Protein AF-A0A1G1IKT5-F1 (afdb_monomer_lite)

Sequence (170 aa):
MTKEGAKKVAYWNDDLLHASHKVVQLLQDTSNTSYARLVNLSGRQRMLSQRLAKFYMLKVWGFDTLTIADEVENAKNNFTGALETLRAATENTEAISRQLDAVYRDWTWFHKALNMKDTDFFPQLVADVSESILVSMDDITKKYEELADKILIRQTPAKANSKASEKKNQ

Secondary structure (DSSP, 8-state):
--HHHHHHHHHHHHHHHHHHHHHHHHHHHH---HHHHHHHHHHHHHHHHHHHHHHHHHHHTT---HHHHHHHHHHHHHHHHHHHHHHT-TT--HHHHHHHHHHHHHHHHHHHHHTS-TT---HHHHHHHHHHHHHHHHHHHHHHHHHHHHHHHHH--STTTHHHHHTT--

Structure (mmCIF, N/CA/C/O backbone):
data_AF-A0A1G1IKT5-F1
#
_entry.id   AF-A0A1G1IKT5-F1
#
loop_
_atom_site.group_PDB
_atom_site.id
_atom_site.type_symbol
_atom_site.label_atom_id
_atom_site.label_alt_id
_atom_site.label_comp_id
_atom_site.label_asym_id
_atom_site.label_entity_id
_atom_site.label_seq_id
_atom_site.pdbx_PDB_ins_code
_atom_site.Cartn_x
_atom_site.Cartn_y
_atom_site.Cartn_z
_atom_site.occupancy
_atom_site.B_iso_or_equiv
_atom_site.auth_seq_id
_atom_site.auth_comp_id
_atom_site.auth_asym_id
_atom_site.auth_atom_id
_atom_site.pdbx_PDB_model_num
ATOM 1 N N . MET A 1 1 ? 25.324 -15.534 -12.465 1.00 53.56 1 MET A N 1
ATOM 2 C CA . MET A 1 1 ? 23.883 -15.538 -12.806 1.00 53.56 1 MET A CA 1
ATOM 3 C C . MET A 1 1 ? 23.725 -14.921 -14.191 1.00 53.56 1 MET A C 1
ATOM 5 O O . MET A 1 1 ? 24.263 -13.845 -14.403 1.00 53.56 1 MET A O 1
ATOM 9 N N . THR A 1 2 ? 23.099 -15.603 -15.156 1.00 77.88 2 THR A N 1
ATOM 10 C CA . THR A 1 2 ? 22.898 -15.057 -16.515 1.00 77.88 2 THR A CA 1
ATOM 11 C C . THR A 1 2 ? 21.690 -14.114 -16.547 1.00 77.88 2 THR A C 1
ATOM 13 O O . THR A 1 2 ? 20.783 -14.246 -15.725 1.00 77.88 2 THR A O 1
ATOM 16 N N . LYS A 1 3 ? 21.654 -13.181 -17.512 1.00 68.62 3 LYS A N 1
ATOM 17 C CA . LYS A 1 3 ? 20.545 -12.225 -17.715 1.00 68.62 3 LYS A CA 1
ATOM 18 C C . LYS A 1 3 ? 19.183 -12.938 -17.829 1.00 68.62 3 LYS A C 1
ATOM 20 O O . LYS A 1 3 ? 18.193 -12.477 -17.277 1.00 68.62 3 LYS A O 1
ATOM 25 N N . GLU A 1 4 ? 19.163 -14.106 -18.472 1.00 71.31 4 GLU A N 1
ATOM 26 C CA . GLU A 1 4 ? 17.986 -14.982 -18.582 1.00 71.31 4 GLU A CA 1
ATOM 27 C C . GLU A 1 4 ? 17.626 -15.709 -17.276 1.00 71.31 4 GLU A C 1
ATOM 29 O O . GLU A 1 4 ? 16.451 -15.808 -16.925 1.00 71.31 4 GLU A O 1
ATOM 34 N N . GLY A 1 5 ? 18.615 -16.175 -16.507 1.00 71.38 5 GLY A N 1
ATOM 35 C CA . GLY A 1 5 ? 18.364 -16.787 -15.198 1.00 71.38 5 GLY A CA 1
ATOM 36 C C . GLY A 1 5 ? 17.740 -15.804 -14.201 1.00 71.38 5 GLY A C 1
ATOM 37 O O . GLY A 1 5 ? 16.808 -16.161 -13.486 1.00 71.38 5 GLY A O 1
ATOM 38 N N . ALA A 1 6 ? 18.199 -14.549 -14.211 1.00 71.25 6 ALA A N 1
ATOM 39 C CA . ALA A 1 6 ? 17.658 -13.484 -13.368 1.00 71.25 6 ALA A CA 1
ATOM 40 C C . ALA A 1 6 ? 16.184 -13.173 -13.688 1.00 71.25 6 ALA A C 1
ATOM 42 O O . ALA A 1 6 ? 15.371 -13.052 -12.773 1.00 71.25 6 ALA A O 1
ATOM 43 N N . LYS A 1 7 ? 15.820 -13.116 -14.980 1.00 70.50 7 LYS A N 1
ATOM 44 C CA . LYS A 1 7 ? 14.424 -12.932 -15.411 1.00 70.50 7 LYS A CA 1
ATOM 45 C C . LYS A 1 7 ? 13.517 -14.045 -14.894 1.00 70.50 7 LYS A C 1
ATOM 47 O O . LYS A 1 7 ? 12.480 -13.756 -14.312 1.00 70.50 7 LYS A O 1
ATOM 52 N N . LYS A 1 8 ? 13.903 -15.313 -15.082 1.00 75.94 8 LYS A N 1
ATOM 53 C CA . LYS A 1 8 ? 13.075 -16.461 -14.667 1.00 75.94 8 LYS A CA 1
ATOM 54 C C . LYS A 1 8 ? 12.800 -16.465 -13.166 1.00 75.94 8 LYS A C 1
ATOM 56 O O . LYS A 1 8 ? 11.657 -16.636 -12.760 1.00 75.94 8 LYS A O 1
ATOM 61 N N . VAL A 1 9 ? 13.825 -16.211 -12.351 1.00 78.50 9 VAL A N 1
ATOM 62 C CA . VAL A 1 9 ? 13.668 -16.105 -10.892 1.00 78.50 9 VAL A CA 1
ATOM 63 C C . VAL A 1 9 ? 12.758 -14.933 -10.517 1.00 78.50 9 VAL A C 1
ATOM 65 O O . VAL A 1 9 ? 11.924 -15.070 -9.623 1.00 78.50 9 VAL A O 1
ATOM 68 N N . ALA A 1 10 ? 12.875 -13.796 -11.209 1.00 71.69 10 ALA A N 1
ATOM 69 C CA . ALA A 1 10 ? 12.011 -12.646 -10.970 1.00 71.69 10 ALA A CA 1
ATOM 70 C C . ALA A 1 10 ? 10.535 -12.951 -11.272 1.00 71.69 10 ALA A C 1
ATOM 72 O O . ALA A 1 10 ? 9.692 -12.528 -10.481 1.00 71.69 10 ALA A O 1
ATOM 73 N N . TYR A 1 11 ? 10.242 -13.689 -12.348 1.00 71.56 11 TYR A N 1
ATOM 74 C CA . TYR A 1 11 ? 8.883 -14.119 -12.697 1.00 71.56 11 TYR A CA 1
ATOM 75 C C . TYR A 1 11 ? 8.319 -15.133 -11.699 1.00 71.56 11 TYR A C 1
ATOM 77 O O . TYR A 1 11 ? 7.246 -14.909 -11.157 1.00 71.56 11 TYR A O 1
ATOM 85 N N . TRP A 1 12 ? 9.062 -16.190 -11.352 1.00 74.75 12 TRP A N 1
ATOM 86 C CA . TRP A 1 12 ? 8.574 -17.193 -10.393 1.00 74.75 12 TRP A CA 1
ATOM 87 C C . TRP A 1 12 ? 8.311 -16.631 -8.998 1.00 74.75 12 TRP A C 1
ATOM 89 O O . TRP A 1 12 ? 7.357 -17.035 -8.338 1.00 74.75 12 TRP A O 1
ATOM 99 N N . ASN A 1 13 ? 9.151 -15.697 -8.541 1.00 75.62 13 ASN A N 1
ATOM 100 C CA . ASN A 1 13 ? 8.901 -14.971 -7.298 1.00 75.62 13 ASN A CA 1
ATOM 101 C C . ASN A 1 13 ? 7.553 -14.237 -7.374 1.00 75.62 13 ASN A C 1
ATOM 103 O O . ASN A 1 13 ? 6.765 -14.291 -6.434 1.00 75.62 13 ASN A O 1
ATOM 107 N N . ASP A 1 14 ? 7.269 -13.612 -8.514 1.00 71.19 14 ASP A N 1
ATOM 108 C CA . ASP A 1 14 ? 6.047 -12.847 -8.715 1.00 71.19 14 ASP A CA 1
ATOM 109 C C . ASP A 1 14 ? 4.786 -13.725 -8.771 1.00 71.19 14 ASP A C 1
ATOM 111 O O . ASP A 1 14 ? 3.803 -13.418 -8.095 1.00 71.19 14 ASP A O 1
ATOM 115 N N . ASP A 1 15 ? 4.852 -14.860 -9.474 1.00 76.62 15 ASP A N 1
ATOM 116 C CA . ASP A 1 15 ? 3.775 -15.856 -9.533 1.00 76.62 15 ASP A CA 1
ATOM 117 C C . ASP A 1 15 ? 3.462 -16.426 -8.142 1.00 76.62 15 ASP A C 1
ATOM 119 O O . ASP A 1 15 ? 2.301 -16.511 -7.731 1.00 76.62 15 ASP A O 1
ATOM 123 N N . LEU A 1 16 ? 4.502 -16.786 -7.380 1.00 78.38 16 LEU A N 1
ATOM 124 C CA . LEU A 1 16 ? 4.355 -17.303 -6.019 1.00 78.38 16 LEU A CA 1
ATOM 125 C C . LEU A 1 16 ? 3.738 -16.256 -5.085 1.00 78.38 16 LEU A C 1
ATOM 127 O O . LEU A 1 16 ? 2.867 -16.580 -4.271 1.00 78.38 16 LEU A O 1
ATOM 131 N N . LEU A 1 17 ? 4.176 -15.003 -5.205 1.00 77.38 17 LEU A N 1
ATOM 132 C CA . LEU A 1 17 ? 3.653 -13.884 -4.433 1.00 77.38 17 LEU A CA 1
ATOM 133 C C . LEU A 1 17 ? 2.174 -13.639 -4.749 1.00 77.38 17 LEU A C 1
ATOM 135 O O . LEU A 1 17 ? 1.371 -13.477 -3.829 1.00 77.38 17 LEU A O 1
ATOM 139 N N . HIS A 1 18 ? 1.800 -13.683 -6.029 1.00 72.25 18 HIS A N 1
ATOM 140 C CA . HIS A 1 18 ? 0.418 -13.526 -6.476 1.00 72.25 18 HIS A CA 1
ATOM 141 C C . HIS A 1 18 ? -0.473 -14.670 -5.968 1.00 72.25 18 HIS A C 1
ATOM 143 O O . HIS A 1 18 ? -1.550 -14.433 -5.416 1.00 72.25 18 HIS A O 1
ATOM 149 N N . ALA A 1 19 ? -0.016 -15.919 -6.085 1.00 71.88 19 ALA A N 1
ATOM 150 C CA . ALA A 1 19 ? -0.741 -17.076 -5.567 1.00 71.88 19 ALA A CA 1
ATOM 151 C C . ALA A 1 19 ? -0.933 -16.992 -4.042 1.00 71.88 19 ALA A C 1
ATOM 153 O O . ALA A 1 19 ? -2.043 -17.191 -3.544 1.00 71.88 19 ALA A O 1
ATOM 154 N N . SER A 1 20 ? 0.117 -16.618 -3.305 1.00 74.31 20 SER A N 1
ATOM 155 C CA . SER A 1 20 ? 0.051 -16.427 -1.850 1.00 74.31 20 SER A CA 1
ATOM 156 C C . SER A 1 20 ? -0.923 -15.309 -1.471 1.00 74.31 20 SER A C 1
ATOM 158 O O . SER A 1 20 ? -1.725 -15.466 -0.551 1.00 74.31 20 SER A O 1
ATOM 160 N N . HIS A 1 21 ? -0.919 -14.204 -2.222 1.00 72.31 21 HIS A N 1
ATOM 161 C CA . HIS A 1 21 ? -1.8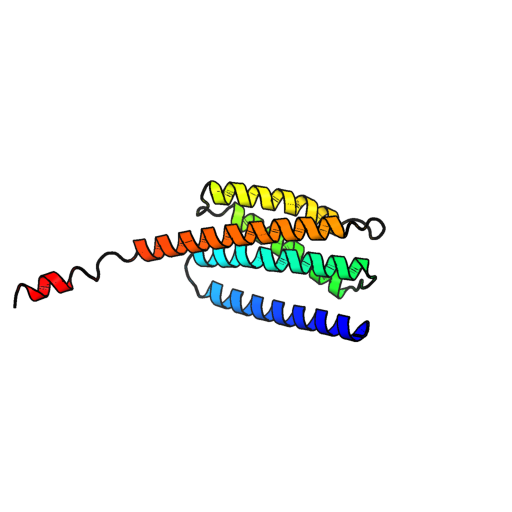65 -13.106 -2.039 1.00 72.31 21 HIS A CA 1
ATOM 162 C C . HIS A 1 21 ? -3.318 -13.561 -2.206 1.00 72.31 21 HIS A C 1
ATOM 164 O O . HIS A 1 21 ? -4.172 -13.213 -1.390 1.00 72.31 21 HIS A O 1
ATOM 170 N N . LYS A 1 22 ? -3.594 -14.385 -3.222 1.00 75.88 22 LYS A N 1
ATOM 171 C CA . LYS A 1 22 ? -4.932 -14.928 -3.481 1.00 75.88 22 LYS A CA 1
ATOM 172 C C . LYS A 1 22 ? -5.412 -15.853 -2.361 1.00 75.88 22 LYS A C 1
ATOM 174 O O . LYS A 1 22 ? -6.574 -15.787 -1.971 1.00 75.88 22 LYS A O 1
ATOM 179 N N . VAL A 1 23 ? -4.529 -16.669 -1.788 1.00 72.44 23 VAL A N 1
ATOM 180 C CA . VAL A 1 23 ? -4.862 -17.492 -0.609 1.00 72.44 23 VAL A CA 1
ATOM 181 C C . VAL A 1 23 ? -5.216 -16.607 0.587 1.00 72.44 23 VAL A C 1
ATOM 183 O O . VAL A 1 23 ? -6.232 -16.823 1.243 1.00 72.44 23 VAL A O 1
ATOM 186 N N . VAL A 1 24 ? -4.424 -15.564 0.834 1.00 72.94 24 VAL A N 1
ATOM 187 C CA . VAL A 1 24 ? -4.669 -14.601 1.916 1.00 72.94 24 VAL A CA 1
ATOM 188 C C . VAL A 1 24 ? -5.971 -13.810 1.702 1.00 72.94 24 VAL A C 1
ATOM 190 O O . VAL A 1 24 ? -6.641 -13.484 2.680 1.00 72.94 24 VAL A O 1
ATOM 193 N N . GLN A 1 25 ? -6.373 -13.535 0.454 1.00 70.62 25 GLN A N 1
ATOM 194 C CA . GLN A 1 25 ? -7.700 -12.988 0.124 1.00 70.62 25 GLN A CA 1
ATOM 195 C C . GLN A 1 25 ? -8.828 -13.917 0.549 1.00 70.62 25 GLN A C 1
ATOM 197 O O . GLN A 1 25 ? -9.702 -13.503 1.301 1.00 70.62 25 GLN A O 1
ATOM 202 N N . LEU A 1 26 ? -8.771 -15.175 0.119 1.00 75.69 26 LEU A N 1
ATOM 203 C CA . LEU A 1 26 ? -9.817 -16.154 0.408 1.00 75.69 26 LEU A CA 1
ATOM 204 C C . LEU A 1 26 ? -9.963 -16.407 1.918 1.00 75.69 26 LEU A C 1
ATOM 206 O O . LEU A 1 26 ? -11.076 -16.532 2.428 1.00 75.69 26 LEU A O 1
ATOM 210 N N . LEU A 1 27 ? -8.847 -16.427 2.654 1.00 66.44 27 LEU A N 1
ATOM 211 C CA . LEU A 1 27 ? -8.864 -16.518 4.117 1.00 66.44 27 LEU A CA 1
ATOM 212 C C . LEU A 1 27 ? -9.496 -15.281 4.767 1.00 66.44 27 LEU A C 1
ATOM 214 O O . LEU A 1 27 ? -10.267 -15.422 5.714 1.00 66.44 27 LEU A O 1
ATOM 218 N N . GLN A 1 28 ? -9.213 -14.083 4.247 1.00 66.75 28 GLN A N 1
ATOM 219 C CA . GLN A 1 28 ? -9.811 -12.839 4.734 1.00 66.75 28 GLN A CA 1
ATOM 220 C C . GLN A 1 28 ? -11.329 -12.835 4.568 1.00 66.75 28 GLN A C 1
ATOM 222 O O . GLN A 1 28 ? -12.031 -12.463 5.501 1.00 66.75 28 GLN A O 1
ATOM 227 N N . ASP A 1 29 ? -11.826 -13.283 3.414 1.00 67.19 29 ASP A N 1
ATOM 228 C CA . ASP A 1 29 ? -13.264 -13.358 3.126 1.00 67.19 29 ASP A CA 1
ATOM 229 C C . ASP A 1 29 ? -13.985 -14.353 4.055 1.00 67.19 29 ASP A C 1
ATOM 231 O O . ASP A 1 29 ? -15.195 -14.273 4.248 1.00 67.19 29 ASP A O 1
ATOM 235 N N . THR A 1 30 ? -13.229 -15.260 4.682 1.00 62.34 30 THR A N 1
ATOM 236 C CA . THR A 1 30 ? -13.723 -16.210 5.688 1.00 62.34 30 THR A CA 1
ATOM 237 C C . THR A 1 30 ? -13.634 -15.650 7.122 1.00 62.34 30 THR A C 1
ATOM 239 O O . THR A 1 30 ? -14.365 -16.091 8.010 1.00 62.34 30 THR A O 1
ATOM 242 N N . SER A 1 31 ? -12.757 -14.669 7.379 1.00 60.06 31 SER A N 1
ATOM 243 C CA . SER A 1 31 ? -12.560 -14.044 8.695 1.00 60.06 31 SER A CA 1
ATOM 244 C C . SER A 1 31 ? -13.444 -12.802 8.874 1.00 60.06 31 SER A C 1
ATOM 246 O O . SER A 1 31 ? -13.290 -11.802 8.182 1.00 60.06 31 SER A O 1
ATOM 248 N N . ASN A 1 32 ? -14.365 -12.839 9.836 1.00 59.47 32 ASN A N 1
ATOM 249 C CA . ASN A 1 32 ? -15.492 -11.900 9.903 1.00 59.47 32 ASN A CA 1
ATOM 250 C C . ASN A 1 32 ? -15.238 -10.608 10.721 1.00 59.47 32 ASN A C 1
ATOM 252 O O . ASN A 1 32 ? -16.184 -10.042 11.268 1.00 59.47 32 ASN A O 1
ATOM 256 N N . THR A 1 33 ? -13.988 -10.138 10.866 1.00 77.81 33 THR A N 1
ATOM 257 C CA . THR A 1 33 ? -13.696 -8.906 11.635 1.00 77.81 33 THR A CA 1
ATOM 258 C C . THR A 1 33 ? -13.137 -7.795 10.753 1.00 77.81 33 THR A C 1
ATOM 260 O O . THR A 1 33 ? -12.269 -8.017 9.905 1.00 77.81 33 THR A O 1
ATOM 263 N N . SER A 1 34 ? -13.617 -6.566 10.965 1.00 84.31 34 SER A N 1
ATOM 264 C CA . SER A 1 34 ? -13.152 -5.405 10.204 1.00 84.31 34 SER A CA 1
ATOM 265 C C . SER A 1 34 ? -11.660 -5.133 10.426 1.00 84.31 34 SER A C 1
ATOM 267 O O . SER A 1 34 ? -10.946 -4.846 9.470 1.00 84.31 34 SER A O 1
ATOM 269 N N . TYR A 1 35 ? -11.147 -5.354 11.639 1.00 88.25 35 TYR A N 1
ATOM 270 C CA . TYR A 1 35 ? -9.718 -5.233 11.939 1.00 88.25 35 TYR A CA 1
ATOM 271 C C . TYR A 1 35 ? -8.841 -6.241 11.185 1.00 88.25 35 TYR A C 1
ATOM 273 O O . TYR A 1 35 ? -7.814 -5.839 10.645 1.00 88.25 35 TYR A O 1
ATOM 281 N N . ALA A 1 36 ? -9.239 -7.516 11.071 1.00 84.81 36 ALA A N 1
ATOM 282 C CA . ALA A 1 36 ? -8.464 -8.503 10.306 1.00 84.81 36 ALA A CA 1
ATOM 283 C C . ALA A 1 36 ? -8.360 -8.112 8.823 1.00 84.81 36 ALA A C 1
ATOM 285 O O . ALA A 1 36 ? -7.301 -8.245 8.204 1.00 84.81 36 ALA A O 1
ATOM 286 N N . ARG A 1 37 ? -9.441 -7.552 8.266 1.00 88.38 37 ARG A N 1
ATOM 287 C CA . ARG A 1 37 ? -9.440 -6.978 6.916 1.00 88.38 37 ARG A CA 1
ATOM 288 C C . ARG A 1 37 ? -8.484 -5.788 6.801 1.00 88.38 37 ARG A C 1
ATOM 290 O O . ARG A 1 37 ? -7.764 -5.704 5.810 1.00 88.38 37 ARG A O 1
ATOM 297 N N . LEU A 1 38 ? -8.444 -4.891 7.786 1.00 93.00 38 LEU A N 1
ATOM 298 C CA . LEU A 1 38 ? -7.551 -3.724 7.772 1.00 93.00 38 LEU A CA 1
ATOM 299 C C . LEU A 1 38 ? -6.072 -4.117 7.892 1.00 93.00 38 LEU A C 1
ATOM 301 O O . LEU A 1 38 ? -5.274 -3.624 7.101 1.00 93.00 38 LEU A O 1
ATOM 305 N N . VAL A 1 39 ? -5.725 -5.063 8.777 1.00 92.00 39 VAL A N 1
ATOM 306 C CA . VAL A 1 39 ? -4.367 -5.641 8.895 1.00 92.00 39 VAL A CA 1
ATOM 307 C C . VAL A 1 39 ? -3.901 -6.226 7.562 1.00 92.00 39 VAL A C 1
ATOM 309 O O . VAL A 1 39 ? -2.775 -6.010 7.113 1.00 92.00 39 VAL A O 1
ATOM 312 N N . ASN A 1 40 ? -4.779 -6.967 6.891 1.00 88.00 40 ASN A N 1
ATOM 313 C CA . ASN A 1 40 ? -4.457 -7.587 5.615 1.00 88.00 40 ASN A CA 1
ATOM 314 C C . ASN A 1 40 ? -4.303 -6.536 4.502 1.00 88.00 40 ASN A C 1
ATOM 316 O O . ASN A 1 40 ? -3.303 -6.537 3.782 1.00 88.00 40 ASN A O 1
ATOM 320 N N . LEU A 1 41 ? -5.239 -5.586 4.397 1.00 92.06 41 LEU A N 1
ATOM 321 C CA . LEU A 1 41 ? -5.158 -4.486 3.431 1.00 92.06 41 LEU A CA 1
ATOM 322 C C . LEU A 1 41 ? -3.888 -3.648 3.613 1.00 92.06 41 LEU A C 1
ATOM 324 O O . LEU A 1 41 ? -3.216 -3.364 2.617 1.00 92.06 41 LEU A O 1
ATOM 328 N N . SER A 1 42 ? -3.525 -3.299 4.851 1.00 94.31 42 SER A N 1
ATOM 329 C CA . SER A 1 42 ? -2.290 -2.564 5.141 1.00 94.31 42 SER A CA 1
ATOM 330 C C . SER A 1 42 ? -1.054 -3.408 4.834 1.00 94.31 42 SER A C 1
ATOM 332 O O . SER A 1 42 ? -0.116 -2.929 4.194 1.00 94.31 42 SER A O 1
ATOM 334 N N . GLY A 1 43 ? -1.085 -4.698 5.173 1.00 91.00 43 GLY A N 1
ATOM 335 C CA . GLY A 1 43 ? -0.016 -5.638 4.864 1.00 91.00 43 GLY A CA 1
ATOM 336 C C . GLY A 1 43 ? 0.278 -5.740 3.365 1.00 91.00 43 GLY A C 1
ATOM 337 O O . GLY A 1 43 ? 1.442 -5.774 2.970 1.00 91.00 43 GLY A O 1
ATOM 338 N N . ARG A 1 44 ? -0.757 -5.709 2.520 1.00 91.00 44 ARG A N 1
ATOM 339 C CA . ARG A 1 44 ? -0.619 -5.752 1.054 1.00 91.00 44 ARG A CA 1
ATOM 340 C C . ARG A 1 44 ? 0.047 -4.525 0.465 1.00 91.00 44 ARG A C 1
ATOM 342 O O . ARG A 1 44 ? 0.723 -4.664 -0.550 1.00 91.00 44 ARG A O 1
ATOM 349 N N . GLN A 1 45 ? -0.106 -3.358 1.086 1.00 93.69 45 GLN A N 1
ATOM 350 C CA . GLN A 1 45 ? 0.529 -2.139 0.583 1.00 93.69 45 GLN A CA 1
ATOM 351 C C . GLN A 1 45 ? 2.056 -2.270 0.593 1.00 93.69 45 GLN A C 1
ATOM 353 O O . GLN A 1 45 ? 2.699 -1.878 -0.375 1.00 93.69 45 GLN A O 1
ATOM 358 N N . ARG A 1 46 ? 2.627 -2.920 1.621 1.00 93.50 46 ARG A N 1
ATOM 359 C CA . ARG A 1 46 ? 4.066 -3.243 1.698 1.00 93.50 46 ARG A CA 1
ATOM 360 C C . ARG A 1 46 ? 4.537 -4.084 0.514 1.00 93.50 46 ARG A C 1
ATOM 362 O O . ARG A 1 46 ? 5.571 -3.819 -0.085 1.00 93.50 46 ARG A O 1
ATOM 369 N N . MET A 1 47 ? 3.763 -5.115 0.183 1.00 90.88 47 MET A N 1
ATOM 370 C CA . MET A 1 47 ? 4.074 -6.005 -0.932 1.00 90.88 47 MET A CA 1
ATOM 371 C C . MET A 1 47 ? 3.995 -5.258 -2.267 1.00 90.88 47 MET A C 1
ATOM 373 O O . MET A 1 47 ? 4.915 -5.337 -3.079 1.00 90.88 47 MET A O 1
ATOM 377 N N . LEU A 1 48 ? 2.915 -4.506 -2.475 1.00 92.81 48 LEU A N 1
ATOM 378 C CA . LEU A 1 48 ? 2.666 -3.787 -3.719 1.00 92.81 48 LEU A CA 1
ATOM 379 C C . LEU A 1 48 ? 3.695 -2.671 -3.957 1.00 92.81 48 LEU A C 1
ATOM 381 O O . LEU A 1 48 ? 4.151 -2.524 -5.090 1.00 92.81 48 LEU A O 1
ATOM 385 N N . SER A 1 49 ? 4.122 -1.936 -2.921 1.00 94.19 49 SER A N 1
ATOM 386 C CA . SER A 1 49 ? 5.145 -0.887 -3.071 1.00 94.19 49 SER A CA 1
ATOM 387 C C . SER A 1 49 ? 6.484 -1.458 -3.541 1.00 94.19 49 SER A C 1
ATOM 389 O O . SER A 1 49 ? 7.086 -0.940 -4.482 1.00 94.19 49 SER A O 1
ATOM 391 N N . GLN A 1 50 ? 6.909 -2.576 -2.953 1.00 92.38 50 GLN A N 1
ATOM 392 C CA . GLN A 1 50 ? 8.149 -3.262 -3.315 1.00 92.38 50 GLN A CA 1
ATOM 393 C C . GLN A 1 50 ? 8.056 -3.937 -4.693 1.00 92.38 50 GLN A C 1
ATOM 395 O O . GLN A 1 50 ? 9.004 -3.886 -5.480 1.00 92.38 50 GLN A O 1
ATOM 400 N N . ARG A 1 51 ? 6.895 -4.512 -5.041 1.00 90.81 51 ARG A N 1
ATOM 401 C CA . ARG A 1 51 ? 6.624 -5.076 -6.377 1.00 90.81 51 ARG A CA 1
ATOM 402 C C . ARG A 1 51 ? 6.730 -4.004 -7.467 1.00 90.81 51 ARG A C 1
ATOM 404 O O . ARG A 1 51 ? 7.386 -4.231 -8.482 1.00 90.81 51 ARG A O 1
ATOM 411 N N . LEU A 1 52 ? 6.157 -2.823 -7.238 1.00 92.81 52 LEU A N 1
ATOM 412 C CA . LEU A 1 52 ? 6.254 -1.688 -8.160 1.00 92.81 52 LEU A CA 1
ATOM 413 C C . LEU A 1 52 ? 7.696 -1.191 -8.317 1.00 92.81 52 LEU A C 1
ATOM 415 O O . LEU A 1 52 ? 8.144 -0.980 -9.443 1.00 92.81 52 LEU A O 1
ATOM 419 N N . ALA A 1 53 ? 8.445 -1.070 -7.217 1.00 91.69 53 ALA A N 1
ATOM 420 C CA . ALA A 1 53 ? 9.857 -0.689 -7.266 1.00 91.69 53 ALA A CA 1
ATOM 421 C C . ALA A 1 53 ? 10.693 -1.697 -8.072 1.00 91.69 53 ALA A C 1
ATOM 423 O O . ALA A 1 53 ? 11.482 -1.306 -8.933 1.00 91.69 53 ALA A O 1
ATOM 424 N N . LYS A 1 54 ? 10.465 -3.002 -7.867 1.00 90.00 54 LYS A N 1
ATOM 425 C CA . LYS A 1 54 ? 11.111 -4.080 -8.631 1.00 90.00 54 LYS A CA 1
ATOM 426 C C . LYS A 1 54 ? 10.835 -3.962 -10.131 1.00 90.00 54 LYS A C 1
ATOM 428 O O . LYS A 1 54 ? 11.775 -4.034 -10.921 1.00 90.00 54 LYS A O 1
ATOM 433 N N . PHE A 1 55 ? 9.579 -3.783 -10.540 1.00 89.50 55 PHE A N 1
ATOM 434 C CA . PHE A 1 55 ? 9.248 -3.640 -11.962 1.00 89.50 55 PHE A CA 1
ATOM 435 C C . PHE A 1 55 ? 9.840 -2.374 -12.574 1.00 89.50 55 PHE A C 1
ATOM 437 O O . PHE A 1 55 ? 10.357 -2.421 -13.690 1.00 89.50 55 PHE A O 1
ATOM 444 N N . TYR A 1 56 ? 9.856 -1.272 -11.826 1.00 89.50 56 TYR A N 1
ATOM 445 C CA . TYR A 1 56 ? 10.517 -0.051 -12.264 1.00 89.50 56 TYR A CA 1
ATOM 446 C C . TYR A 1 56 ? 12.026 -0.266 -12.477 1.00 89.50 56 TYR A C 1
ATOM 448 O O . TYR A 1 56 ? 12.554 0.114 -13.519 1.00 89.50 56 TYR A O 1
ATOM 456 N N . MET A 1 57 ? 12.721 -0.951 -11.558 1.00 88.75 57 MET A N 1
ATOM 457 C CA . MET A 1 57 ? 14.142 -1.299 -11.735 1.00 88.75 57 MET A CA 1
ATOM 458 C C . MET A 1 57 ? 14.382 -2.194 -12.958 1.00 88.75 57 MET A C 1
ATOM 460 O O . MET A 1 57 ? 15.338 -1.984 -13.703 1.00 88.75 57 MET A O 1
ATOM 464 N N . LEU A 1 58 ? 13.508 -3.178 -13.197 1.00 86.44 58 LEU A N 1
ATOM 465 C CA . LEU A 1 58 ? 13.590 -4.032 -14.385 1.00 86.44 58 LEU A CA 1
ATOM 466 C C . LEU A 1 58 ? 13.470 -3.208 -15.671 1.00 86.44 58 LEU A C 1
ATOM 468 O O . LEU A 1 58 ? 14.283 -3.384 -16.582 1.00 86.44 58 LEU A O 1
ATOM 472 N N . LYS A 1 59 ? 12.531 -2.260 -15.709 1.00 86.94 59 LYS A N 1
ATOM 473 C CA . LYS A 1 59 ? 12.363 -1.331 -16.828 1.00 86.94 59 LYS A CA 1
ATOM 474 C C . LYS A 1 59 ? 13.607 -0.462 -17.047 1.00 86.94 59 LYS A C 1
ATOM 476 O O . LYS A 1 59 ? 14.105 -0.403 -18.168 1.00 86.94 59 LYS A O 1
ATOM 481 N N . VAL A 1 60 ? 14.176 0.114 -15.981 1.00 86.50 60 VAL A N 1
ATOM 482 C CA . VAL A 1 60 ? 15.439 0.887 -16.025 1.00 86.50 60 VAL A CA 1
ATOM 483 C C . VAL A 1 60 ? 16.594 0.063 -16.612 1.00 86.50 60 VAL A C 1
ATOM 485 O O . VAL A 1 60 ? 17.438 0.591 -17.332 1.00 86.50 60 VAL A O 1
ATOM 488 N N . TRP A 1 61 ? 16.634 -1.248 -16.360 1.00 85.94 61 TRP A N 1
ATOM 489 C CA . TRP A 1 61 ? 17.645 -2.161 -16.915 1.00 85.94 61 TRP A CA 1
ATOM 490 C C . TRP A 1 61 ? 17.336 -2.678 -18.332 1.00 85.94 61 TRP A C 1
ATOM 492 O O . TRP A 1 61 ? 18.020 -3.582 -18.832 1.00 85.94 61 TRP A O 1
ATOM 502 N N . GLY A 1 62 ? 16.330 -2.106 -18.998 1.00 85.31 62 GL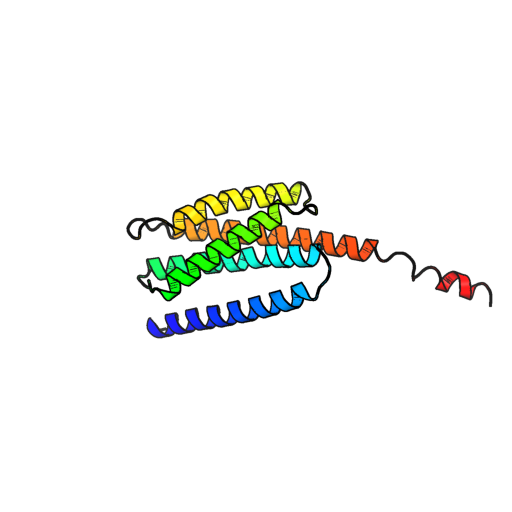Y A N 1
ATOM 503 C CA . GLY A 1 62 ? 15.937 -2.448 -20.364 1.00 85.31 62 GLY A CA 1
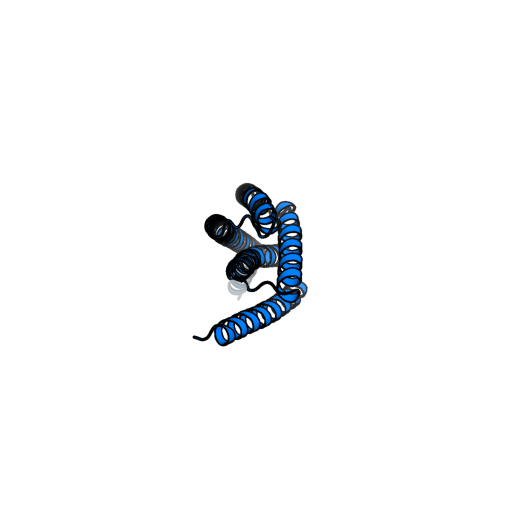ATOM 504 C C . GLY A 1 62 ? 15.117 -3.734 -20.467 1.00 85.31 62 GLY A C 1
ATOM 505 O O . GLY A 1 62 ? 15.068 -4.347 -21.533 1.00 85.31 62 GLY A O 1
ATOM 506 N N . PHE A 1 63 ? 14.507 -4.181 -19.368 1.00 81.62 63 PHE A N 1
ATOM 507 C CA . PHE A 1 63 ? 13.525 -5.260 -19.371 1.00 81.62 63 PHE A CA 1
ATOM 508 C C . PHE A 1 63 ? 12.124 -4.667 -19.330 1.00 81.62 63 PHE A C 1
ATOM 510 O O . PHE A 1 63 ? 11.465 -4.681 -18.294 1.00 81.62 63 PHE A O 1
ATOM 517 N N . ASP A 1 64 ? 11.688 -4.144 -20.471 1.00 80.62 64 ASP A N 1
ATOM 518 C CA . ASP A 1 64 ? 10.336 -3.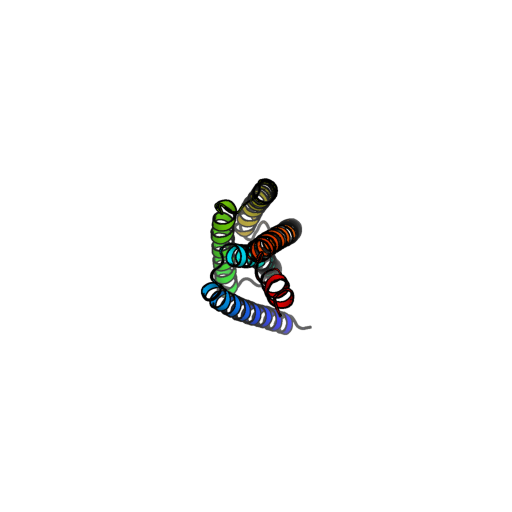630 -20.642 1.00 80.62 64 ASP A CA 1
ATOM 519 C C . ASP A 1 64 ? 9.547 -4.574 -21.555 1.00 80.62 64 ASP A C 1
ATOM 521 O O . ASP A 1 64 ? 9.919 -4.812 -22.705 1.00 80.62 64 ASP A O 1
ATOM 525 N N . THR A 1 65 ? 8.511 -5.203 -21.007 1.00 80.81 65 THR A N 1
ATOM 526 C CA . THR A 1 65 ? 7.656 -6.159 -21.725 1.00 80.81 65 THR A CA 1
ATOM 527 C C . THR A 1 65 ? 6.201 -5.820 -21.441 1.00 80.81 65 THR A C 1
ATOM 529 O O . THR A 1 65 ? 5.899 -5.310 -20.364 1.00 80.81 65 THR A O 1
ATOM 532 N N . LEU A 1 66 ? 5.292 -6.158 -22.363 1.00 77.94 66 LEU A N 1
ATOM 533 C CA . LEU A 1 66 ? 3.853 -5.918 -22.175 1.00 77.94 66 LEU A CA 1
ATOM 534 C C . LEU A 1 66 ? 3.332 -6.523 -20.861 1.00 77.94 66 LEU A C 1
ATOM 536 O O . LEU A 1 66 ? 2.595 -5.869 -20.137 1.00 77.94 66 LEU A O 1
ATOM 540 N N . THR A 1 67 ? 3.815 -7.711 -20.491 1.00 82.81 67 THR A N 1
ATOM 541 C CA . THR A 1 67 ? 3.484 -8.350 -19.211 1.00 82.81 67 THR A CA 1
ATOM 542 C C . THR A 1 67 ? 3.897 -7.501 -18.004 1.00 82.81 67 THR A C 1
ATOM 544 O O . THR A 1 67 ? 3.128 -7.372 -17.062 1.00 82.81 67 THR A O 1
ATOM 547 N N . ILE A 1 68 ? 5.086 -6.886 -18.018 1.00 82.69 68 ILE A N 1
ATOM 548 C CA . ILE A 1 68 ? 5.534 -6.008 -16.922 1.00 82.69 68 ILE A CA 1
ATOM 549 C C . ILE A 1 68 ? 4.665 -4.746 -16.849 1.00 82.69 68 ILE A C 1
ATOM 551 O O . ILE A 1 68 ? 4.336 -4.302 -15.751 1.00 82.69 68 ILE A O 1
ATOM 555 N N . ALA A 1 69 ? 4.274 -4.183 -17.994 1.00 86.44 69 ALA A N 1
ATOM 556 C CA . ALA A 1 69 ? 3.410 -3.008 -18.036 1.00 86.44 69 ALA A CA 1
ATOM 557 C C . ALA A 1 69 ?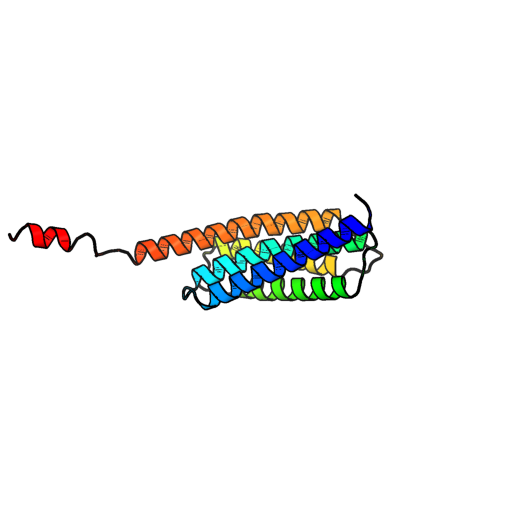 2.027 -3.290 -17.418 1.00 86.44 69 ALA A C 1
ATOM 559 O O . ALA A 1 69 ? 1.579 -2.523 -16.562 1.00 86.44 69 ALA A O 1
ATOM 560 N N . ASP A 1 70 ? 1.401 -4.415 -17.777 1.00 87.25 70 ASP A N 1
ATOM 561 C CA . ASP A 1 70 ? 0.115 -4.841 -17.211 1.00 87.25 70 ASP A CA 1
ATOM 562 C C . ASP A 1 70 ? 0.215 -5.080 -15.696 1.00 87.25 70 ASP A C 1
ATOM 564 O O . ASP A 1 70 ? -0.654 -4.667 -14.925 1.00 87.25 70 ASP A O 1
ATOM 568 N N . GLU A 1 71 ? 1.305 -5.701 -15.239 1.00 85.56 71 GLU A N 1
ATOM 569 C CA . GLU A 1 71 ? 1.531 -5.958 -13.815 1.00 85.56 71 GLU A CA 1
ATOM 570 C C . GLU A 1 71 ? 1.749 -4.682 -12.996 1.00 85.56 71 GLU A C 1
ATOM 572 O O . GLU A 1 71 ? 1.261 -4.570 -11.866 1.00 85.56 71 GLU A O 1
ATOM 577 N N . VAL A 1 72 ? 2.443 -3.693 -13.564 1.00 90.31 72 VAL A N 1
ATOM 578 C CA . VAL A 1 72 ? 2.595 -2.367 -12.952 1.00 90.31 72 VAL A CA 1
ATOM 579 C C . VAL A 1 72 ? 1.241 -1.673 -12.843 1.00 90.31 72 VAL A C 1
ATOM 581 O O . VAL A 1 72 ? 0.922 -1.129 -11.786 1.00 90.31 72 VAL A O 1
ATOM 584 N N . GLU A 1 73 ? 0.423 -1.708 -13.893 1.00 92.12 73 GLU A N 1
ATOM 585 C CA . GLU A 1 73 ? -0.906 -1.092 -13.888 1.00 92.12 73 GLU A CA 1
ATOM 586 C C . GLU A 1 73 ? -1.828 -1.731 -12.841 1.00 92.12 73 GLU A C 1
ATOM 588 O O . GLU A 1 73 ? -2.403 -1.035 -11.999 1.00 92.12 73 GLU A O 1
ATOM 593 N N . ASN A 1 74 ? -1.888 -3.062 -12.805 1.00 90.00 74 ASN A N 1
ATOM 594 C CA . ASN A 1 74 ? -2.656 -3.798 -11.803 1.00 90.00 74 ASN A CA 1
ATOM 595 C C . ASN A 1 74 ? -2.190 -3.484 -10.376 1.00 90.00 74 ASN A C 1
ATOM 597 O O . ASN A 1 74 ? -3.013 -3.253 -9.486 1.00 90.00 74 ASN A O 1
ATOM 601 N N . ALA A 1 75 ? -0.877 -3.444 -10.139 1.00 91.12 75 ALA A N 1
ATOM 602 C CA . ALA A 1 75 ? -0.336 -3.129 -8.824 1.00 91.12 75 ALA A CA 1
ATOM 603 C C . ALA A 1 75 ? -0.647 -1.684 -8.393 1.00 91.12 75 ALA A C 1
ATOM 605 O O . ALA A 1 75 ? -1.020 -1.479 -7.236 1.00 91.12 75 ALA A O 1
ATOM 606 N N . LYS A 1 76 ? -0.579 -0.698 -9.303 1.00 95.06 76 LYS A N 1
ATOM 607 C CA . LYS A 1 76 ? -0.966 0.699 -9.023 1.00 95.06 76 LYS A CA 1
ATOM 608 C C . LYS A 1 76 ? -2.440 0.822 -8.640 1.00 95.06 76 LYS A C 1
ATOM 610 O O . LYS A 1 76 ? -2.760 1.488 -7.652 1.00 95.06 76 LYS A O 1
ATOM 615 N N . ASN A 1 77 ? -3.326 0.162 -9.383 1.00 94.38 77 ASN A N 1
ATOM 616 C CA . ASN A 1 77 ? -4.767 0.204 -9.128 1.00 94.38 77 ASN A CA 1
ATOM 617 C C . ASN A 1 77 ? -5.123 -0.460 -7.792 1.00 94.38 77 ASN A C 1
ATOM 619 O O . ASN A 1 77 ? -5.839 0.123 -6.976 1.00 94.38 77 ASN A O 1
ATOM 623 N N . ASN A 1 78 ? -4.541 -1.631 -7.515 1.00 91.44 78 ASN A N 1
ATOM 624 C CA . ASN A 1 78 ? -4.728 -2.330 -6.244 1.00 91.44 78 ASN A CA 1
ATOM 625 C C . ASN A 1 78 ? -4.194 -1.532 -5.049 1.00 91.44 78 ASN A C 1
ATOM 627 O O . ASN A 1 78 ? -4.843 -1.500 -4.004 1.00 91.44 78 ASN A O 1
ATOM 631 N N . PHE A 1 79 ? -3.032 -0.886 -5.190 1.00 95.44 79 PHE A N 1
ATOM 632 C CA . PHE A 1 79 ? -2.470 -0.044 -4.136 1.00 95.44 79 PHE A CA 1
ATOM 633 C C . PHE A 1 79 ? -3.386 1.155 -3.864 1.00 95.44 79 PHE A C 1
ATOM 635 O O . PHE A 1 79 ? -3.806 1.378 -2.732 1.00 95.44 79 PHE A O 1
ATOM 642 N N . THR A 1 80 ? -3.773 1.884 -4.915 1.00 96.88 80 THR A N 1
ATOM 643 C CA . THR A 1 80 ? -4.609 3.089 -4.795 1.00 96.88 80 THR A CA 1
ATOM 644 C C . THR A 1 80 ? -5.948 2.787 -4.121 1.00 96.88 80 THR A C 1
ATOM 646 O O . THR A 1 80 ? -6.263 3.395 -3.099 1.00 96.88 80 THR A O 1
ATOM 649 N N . GLY A 1 81 ? -6.702 1.798 -4.615 1.00 95.00 81 GLY A N 1
ATOM 650 C CA . GLY A 1 81 ? -8.020 1.478 -4.054 1.00 95.00 81 GLY A CA 1
ATOM 651 C C . GLY A 1 81 ? -7.957 0.941 -2.618 1.00 95.00 81 GLY A C 1
ATOM 652 O O . GLY A 1 81 ? -8.816 1.244 -1.781 1.00 95.00 81 GLY A O 1
ATOM 653 N N . ALA A 1 82 ? -6.919 0.171 -2.286 1.00 94.69 82 ALA A N 1
ATOM 654 C CA . ALA A 1 82 ? -6.719 -0.307 -0.924 1.00 94.69 82 ALA A CA 1
ATOM 655 C C . ALA A 1 82 ? -6.315 0.827 0.030 1.00 94.69 82 ALA A C 1
ATOM 657 O O . ALA A 1 82 ? -6.821 0.875 1.151 1.00 94.69 82 ALA A O 1
ATOM 658 N N . LEU A 1 83 ? -5.461 1.760 -0.400 1.00 97.81 83 LEU A N 1
ATOM 659 C CA . LEU A 1 83 ? -5.091 2.924 0.402 1.00 97.81 83 LEU A CA 1
ATOM 660 C C . LEU A 1 83 ? -6.291 3.845 0.663 1.00 97.81 83 LEU A C 1
ATOM 662 O O . LEU A 1 83 ? -6.466 4.310 1.788 1.00 97.81 83 LEU A O 1
ATOM 666 N N . GLU A 1 84 ? -7.151 4.067 -0.330 1.00 97.56 84 GLU A N 1
ATOM 667 C CA . GLU A 1 84 ? -8.409 4.804 -0.149 1.00 97.56 84 GLU A CA 1
ATOM 668 C C . GLU A 1 84 ? -9.326 4.114 0.867 1.00 97.56 84 GLU A C 1
ATOM 670 O O . GLU A 1 84 ? -9.835 4.760 1.785 1.00 97.56 84 GLU A O 1
ATOM 675 N N . THR A 1 85 ? -9.462 2.788 0.769 1.00 95.88 85 THR A N 1
ATOM 676 C CA . THR A 1 85 ? -10.230 1.987 1.735 1.00 95.88 85 THR A CA 1
ATOM 677 C C . THR A 1 85 ? -9.675 2.127 3.153 1.00 95.88 85 THR A C 1
ATOM 679 O O . THR A 1 85 ? -10.442 2.308 4.096 1.00 95.88 85 THR A O 1
ATOM 682 N N . LEU A 1 86 ? -8.349 2.058 3.316 1.00 97.38 86 LEU A N 1
ATOM 683 C CA . LEU A 1 86 ? -7.692 2.220 4.614 1.00 97.38 86 LEU A CA 1
ATOM 684 C C . LEU A 1 86 ? -7.917 3.623 5.181 1.00 97.38 86 LEU A C 1
ATOM 686 O O . LEU A 1 86 ? -8.208 3.751 6.364 1.00 97.38 86 LEU A O 1
ATOM 690 N N . ARG A 1 87 ? -7.820 4.675 4.360 1.00 98.06 87 ARG A N 1
ATOM 691 C CA . ARG A 1 87 ? -8.043 6.067 4.796 1.00 98.06 87 ARG A CA 1
ATOM 692 C C . ARG A 1 87 ? -9.482 6.328 5.231 1.00 98.06 87 ARG A C 1
ATOM 694 O O . ARG A 1 87 ? -9.694 7.089 6.170 1.00 98.06 87 ARG A O 1
ATOM 701 N N . ALA A 1 88 ? -10.449 5.684 4.584 1.00 97.19 88 ALA A N 1
ATOM 702 C CA . ALA A 1 88 ? -11.869 5.816 4.900 1.00 97.19 88 ALA A CA 1
ATOM 703 C C . ALA A 1 88 ? -12.336 4.942 6.083 1.00 97.19 88 ALA A C 1
ATOM 705 O O . ALA A 1 88 ? -13.497 5.032 6.481 1.00 97.19 88 ALA A O 1
ATOM 706 N N . ALA A 1 89 ? -11.471 4.083 6.634 1.00 96.38 89 ALA A N 1
ATOM 707 C CA . ALA A 1 89 ? -11.847 3.162 7.700 1.00 96.38 89 ALA A CA 1
ATOM 708 C C . ALA A 1 89 ? -12.247 3.904 8.986 1.00 96.38 89 ALA A C 1
ATOM 710 O O . ALA A 1 89 ? -11.499 4.725 9.519 1.00 96.38 89 ALA A O 1
ATOM 711 N N . THR A 1 90 ? -13.425 3.574 9.516 1.00 95.56 90 THR A N 1
ATOM 712 C CA . THR A 1 90 ? -13.965 4.167 10.752 1.00 95.56 90 THR A CA 1
ATOM 713 C C . THR A 1 90 ? -13.186 3.767 12.004 1.00 95.56 90 THR A C 1
ATOM 715 O O . THR A 1 90 ? -13.242 4.442 13.026 1.00 95.56 90 THR A O 1
ATOM 718 N N . GLU A 1 91 ? -12.443 2.669 11.920 1.00 94.50 91 GLU A N 1
ATOM 719 C CA . GLU A 1 91 ? -11.599 2.102 12.964 1.00 94.50 91 GLU A CA 1
ATOM 720 C C . GLU A 1 91 ? -10.298 2.888 13.173 1.00 94.50 91 GLU A C 1
ATOM 722 O O . GLU A 1 91 ? -9.557 2.614 14.123 1.00 94.50 91 GLU A O 1
ATOM 727 N N . ASN A 1 92 ? -10.003 3.847 12.290 1.00 97.25 92 ASN A N 1
ATOM 728 C CA . ASN A 1 92 ? -8.788 4.638 12.354 1.00 97.25 92 ASN A CA 1
ATOM 729 C C . ASN A 1 92 ? -8.729 5.488 13.619 1.00 97.25 92 ASN A C 1
ATOM 731 O O . ASN A 1 92 ? -9.602 6.302 13.913 1.00 97.25 92 ASN A O 1
ATOM 735 N N . THR A 1 93 ? -7.616 5.354 14.332 1.00 97.31 93 THR A N 1
ATOM 736 C CA . THR A 1 93 ? -7.214 6.351 15.325 1.00 97.31 93 THR A CA 1
ATOM 737 C C . THR A 1 93 ? -6.609 7.559 14.619 1.00 97.31 93 THR A C 1
ATOM 739 O O . THR A 1 93 ? -6.099 7.438 13.505 1.00 97.31 93 THR A O 1
ATOM 742 N N . GLU A 1 94 ? -6.551 8.710 15.290 1.00 97.38 94 GLU A N 1
ATOM 743 C CA . GLU A 1 94 ? -5.876 9.889 14.732 1.00 97.38 94 GLU A CA 1
ATOM 744 C C . GLU A 1 94 ? -4.424 9.610 14.315 1.00 97.38 94 GLU A C 1
ATOM 746 O O . GLU A 1 94 ? -3.938 10.161 13.330 1.00 97.38 94 GLU A O 1
ATOM 751 N N . ALA A 1 95 ? -3.719 8.755 15.063 1.00 96.81 95 ALA A N 1
ATOM 752 C CA . ALA A 1 95 ? -2.350 8.372 14.744 1.00 96.81 95 ALA A CA 1
ATOM 753 C C . ALA A 1 95 ? -2.274 7.599 13.419 1.00 96.81 95 ALA A C 1
ATOM 755 O O . ALA A 1 95 ? -1.436 7.926 12.580 1.00 96.81 95 ALA A O 1
ATOM 756 N N . ILE A 1 96 ? -3.174 6.630 13.214 1.00 97.94 96 ILE A N 1
ATOM 757 C CA . ILE A 1 96 ? -3.261 5.857 11.967 1.00 97.94 96 ILE A CA 1
ATOM 758 C C . ILE A 1 96 ? -3.656 6.772 10.803 1.00 97.94 96 ILE A C 1
ATOM 760 O O . ILE A 1 96 ? -2.987 6.752 9.773 1.00 97.94 96 ILE A O 1
ATOM 764 N N . SER A 1 97 ? -4.667 7.632 10.976 1.00 98.38 97 SER A N 1
ATOM 765 C CA . SER A 1 97 ? -5.098 8.574 9.932 1.00 98.38 97 SER A CA 1
ATOM 766 C C . SER A 1 97 ? -3.957 9.485 9.476 1.00 98.38 97 SER A C 1
ATOM 768 O O . SER A 1 97 ? -3.704 9.604 8.279 1.00 98.38 97 SER A O 1
ATOM 770 N N . ARG A 1 98 ? -3.196 10.065 10.419 1.00 98.12 98 ARG A N 1
ATOM 771 C CA . ARG A 1 98 ? -2.043 10.924 10.095 1.00 98.12 98 ARG A CA 1
ATOM 772 C C . ARG A 1 98 ? -0.967 10.188 9.292 1.00 98.12 98 ARG A C 1
ATOM 774 O O . ARG A 1 98 ? -0.377 10.778 8.387 1.00 98.12 98 ARG A O 1
ATOM 781 N N . GLN A 1 99 ? -0.703 8.922 9.611 1.00 97.88 99 GLN A N 1
ATOM 782 C CA . GLN A 1 99 ? 0.274 8.115 8.878 1.00 97.88 99 GLN A CA 1
ATOM 783 C C . GLN A 1 99 ? -0.233 7.713 7.493 1.00 97.88 99 GLN A C 1
ATOM 785 O O . GLN A 1 99 ? 0.512 7.826 6.524 1.00 97.88 99 GLN A O 1
ATOM 790 N N . LEU A 1 100 ? -1.503 7.323 7.364 1.00 98.50 100 LEU A N 1
ATOM 791 C CA . LEU A 1 100 ? -2.106 7.020 6.065 1.00 98.50 100 LEU A CA 1
ATOM 792 C C . LEU A 1 100 ? -2.126 8.245 5.140 1.00 98.50 100 LEU A C 1
ATOM 794 O O . LEU A 1 100 ? -1.891 8.112 3.940 1.00 98.50 100 LEU A O 1
ATOM 798 N N . ASP A 1 101 ? -2.337 9.445 5.682 1.00 98.06 101 ASP A N 1
ATOM 799 C CA . ASP A 1 101 ? -2.223 10.688 4.915 1.00 98.06 101 ASP A CA 1
ATOM 800 C C . ASP A 1 101 ? -0.785 10.965 4.461 1.00 98.06 101 ASP A C 1
ATOM 802 O O . ASP A 1 101 ? -0.579 11.536 3.389 1.00 98.06 101 ASP A O 1
ATOM 806 N N . ALA A 1 102 ? 0.219 10.571 5.250 1.00 96.69 102 ALA A N 1
ATOM 807 C CA . ALA A 1 102 ? 1.618 10.640 4.834 1.00 96.69 102 ALA A CA 1
ATOM 808 C C . ALA A 1 102 ? 1.912 9.661 3.694 1.00 96.69 102 ALA A C 1
ATOM 810 O O . ALA A 1 102 ? 2.402 10.085 2.649 1.00 96.69 102 ALA A O 1
ATOM 811 N N . VAL A 1 103 ? 1.492 8.401 3.841 1.00 97.94 103 VAL A N 1
ATOM 812 C CA . VAL A 1 103 ? 1.607 7.380 2.790 1.00 97.94 103 VAL A CA 1
ATOM 813 C C . VAL A 1 103 ? 0.906 7.822 1.508 1.00 97.94 103 VAL A C 1
ATOM 815 O O . VAL A 1 103 ? 1.427 7.604 0.422 1.00 97.94 103 VAL A O 1
ATOM 818 N N . TYR A 1 104 ? -0.245 8.487 1.599 1.00 97.75 104 TYR A N 1
ATOM 819 C CA . TYR A 1 104 ? -0.954 8.999 0.426 1.00 97.75 104 TYR A CA 1
ATOM 820 C C . TYR A 1 104 ? -0.176 10.076 -0.338 1.00 97.75 104 TYR A C 1
ATOM 822 O O . TYR A 1 104 ? -0.200 10.100 -1.573 1.00 97.75 104 TYR A O 1
ATOM 830 N N . ARG A 1 105 ? 0.547 10.955 0.367 1.00 96.06 105 ARG A N 1
ATOM 831 C CA . ARG A 1 105 ? 1.419 11.948 -0.280 1.00 96.06 105 ARG A CA 1
ATOM 832 C C . ARG A 1 105 ? 2.598 11.275 -0.977 1.00 96.06 105 ARG A C 1
ATOM 834 O O . ARG A 1 105 ? 2.852 11.585 -2.141 1.00 96.06 105 ARG A O 1
ATOM 841 N N . ASP A 1 106 ? 3.252 10.336 -0.297 1.00 95.25 106 ASP A N 1
ATOM 842 C CA . ASP A 1 106 ? 4.352 9.548 -0.862 1.00 95.25 106 ASP A CA 1
ATOM 843 C C . ASP A 1 106 ? 3.874 8.759 -2.089 1.00 95.25 106 ASP A C 1
ATOM 845 O O . ASP A 1 106 ? 4.503 8.801 -3.146 1.00 95.25 106 ASP A O 1
ATOM 849 N N . TRP A 1 107 ? 2.701 8.127 -1.994 1.00 96.38 107 TRP A N 1
ATOM 850 C CA . TRP A 1 107 ? 2.073 7.395 -3.090 1.00 96.38 107 TRP A CA 1
ATOM 851 C C . TRP A 1 107 ? 1.768 8.282 -4.291 1.00 96.38 107 TRP A C 1
ATOM 853 O O . TRP A 1 107 ? 2.058 7.897 -5.418 1.00 96.38 107 TRP A O 1
ATOM 863 N N . THR A 1 108 ? 1.227 9.483 -4.079 1.00 93.75 108 THR A N 1
ATOM 864 C CA . THR A 1 108 ? 0.915 10.414 -5.176 1.00 93.75 108 THR A CA 1
ATOM 865 C C . THR A 1 108 ? 2.167 10.739 -5.994 1.00 93.75 108 THR A C 1
ATOM 867 O O . THR A 1 108 ? 2.134 10.749 -7.228 1.00 93.75 108 THR A O 1
ATOM 870 N N . TRP A 1 109 ? 3.293 10.963 -5.313 1.00 88.31 109 TRP A N 1
ATOM 871 C CA . TRP A 1 109 ? 4.579 11.188 -5.965 1.00 88.31 109 TRP A CA 1
ATOM 872 C C . TRP A 1 109 ? 5.122 9.933 -6.634 1.00 88.31 109 TRP A C 1
ATOM 874 O O . TRP A 1 109 ? 5.533 9.998 -7.794 1.00 88.31 109 TRP A O 1
ATOM 884 N N . PHE A 1 110 ? 5.083 8.796 -5.940 1.00 91.94 110 PHE A N 1
ATOM 885 C CA . PHE A 1 110 ? 5.565 7.533 -6.480 1.00 91.94 110 PHE A CA 1
ATOM 886 C C . PHE A 1 110 ? 4.800 7.145 -7.748 1.00 91.94 110 PHE A C 1
ATOM 888 O O . PHE A 1 110 ? 5.400 6.899 -8.790 1.00 91.94 110 PHE A O 1
ATOM 895 N N . HIS A 1 111 ? 3.471 7.205 -7.700 1.00 92.75 111 HIS A N 1
ATOM 896 C CA . HIS A 1 111 ? 2.583 6.958 -8.829 1.00 92.75 111 HIS A CA 1
ATOM 897 C C . HIS A 1 111 ? 2.894 7.877 -10.017 1.00 92.75 111 HIS A C 1
ATOM 899 O O . HIS A 1 111 ? 2.921 7.430 -11.164 1.00 92.75 111 HIS A O 1
ATOM 905 N N . LYS A 1 112 ? 3.181 9.161 -9.766 1.00 89.44 112 LYS A N 1
ATOM 906 C CA . LYS A 1 112 ? 3.602 10.090 -10.821 1.00 89.44 112 LYS A CA 1
ATOM 907 C C . LYS A 1 112 ? 4.943 9.683 -11.436 1.00 89.44 112 LYS A C 1
ATOM 909 O O . LYS A 1 112 ? 5.049 9.682 -12.659 1.00 89.44 112 LYS A O 1
ATOM 914 N N . ALA A 1 113 ? 5.930 9.315 -10.619 1.00 87.06 113 ALA A N 1
ATOM 915 C CA . ALA A 1 113 ? 7.242 8.862 -11.086 1.00 87.06 113 ALA A CA 1
ATOM 916 C C . ALA A 1 113 ? 7.149 7.572 -11.921 1.00 87.06 113 ALA A C 1
ATOM 918 O O . ALA A 1 113 ? 7.835 7.444 -12.932 1.00 87.06 113 ALA A O 1
ATOM 919 N N . LEU A 1 114 ? 6.251 6.652 -11.554 1.00 87.88 114 LEU A N 1
ATOM 920 C CA . LEU A 1 114 ? 5.982 5.421 -12.308 1.00 87.88 114 LEU A CA 1
ATOM 921 C C . LEU A 1 114 ? 5.365 5.674 -13.697 1.00 87.88 114 LEU A C 1
ATOM 923 O O . LEU A 1 114 ? 5.486 4.820 -14.571 1.00 87.88 114 LEU A O 1
ATOM 927 N N . ASN A 1 115 ? 4.718 6.825 -13.910 1.00 87.19 115 ASN A N 1
ATOM 928 C CA . ASN A 1 115 ? 4.071 7.197 -15.176 1.00 87.19 115 ASN A CA 1
ATOM 929 C C . ASN A 1 115 ? 4.903 8.173 -16.029 1.00 87.19 115 ASN A C 1
ATOM 931 O O . ASN A 1 115 ? 4.432 8.634 -17.072 1.00 87.19 115 ASN A O 1
ATOM 935 N N . MET A 1 116 ? 6.110 8.539 -15.589 1.00 84.06 116 MET A N 1
ATOM 936 C CA . MET A 1 116 ? 7.014 9.357 -16.397 1.00 84.06 116 MET A CA 1
ATOM 937 C C . MET A 1 116 ? 7.482 8.587 -17.637 1.00 84.06 116 MET A C 1
ATOM 939 O O . MET A 1 116 ? 7.534 7.357 -17.645 1.00 84.06 116 MET A O 1
ATOM 943 N N . LYS A 1 117 ? 7.795 9.330 -18.705 1.00 72.94 117 LYS A N 1
ATOM 944 C CA . LYS A 1 117 ? 8.298 8.751 -19.954 1.00 72.94 117 LYS A CA 1
ATOM 945 C C . LYS A 1 117 ? 9.656 8.089 -19.724 1.00 72.94 117 LYS A C 1
ATOM 947 O O . LYS A 1 117 ? 10.442 8.541 -18.899 1.00 72.94 117 LYS A O 1
ATOM 952 N N . ASP A 1 118 ? 9.955 7.091 -20.546 1.00 70.31 118 ASP A N 1
ATOM 953 C CA . ASP A 1 118 ? 11.141 6.224 -20.435 1.00 70.31 118 ASP A CA 1
ATOM 954 C C . ASP A 1 118 ? 12.486 6.955 -20.592 1.00 70.31 118 ASP A C 1
ATOM 956 O O . ASP A 1 118 ? 13.545 6.364 -20.413 1.00 70.31 118 ASP A O 1
ATOM 960 N N . THR A 1 119 ? 12.465 8.242 -20.936 1.00 68.31 119 THR A N 1
ATOM 961 C CA . THR A 1 119 ? 13.651 9.099 -21.027 1.00 68.31 119 THR A CA 1
ATOM 962 C C . THR A 1 119 ? 14.078 9.698 -19.685 1.00 68.31 119 THR A C 1
ATOM 964 O O . THR A 1 119 ? 15.229 10.103 -19.564 1.00 68.31 119 THR A O 1
ATOM 967 N N . ASP A 1 120 ? 13.198 9.715 -18.677 1.00 75.38 120 ASP A N 1
ATOM 968 C CA . ASP A 1 120 ? 13.420 10.378 -17.386 1.00 75.38 120 ASP A CA 1
ATOM 969 C C . ASP A 1 120 ? 13.302 9.373 -16.223 1.00 75.38 120 ASP A C 1
ATOM 971 O O . ASP A 1 120 ? 12.321 9.352 -15.475 1.00 75.38 120 ASP A O 1
ATOM 975 N N . PHE A 1 121 ? 14.300 8.494 -16.077 1.00 80.06 121 PHE A N 1
ATOM 976 C CA . PHE A 1 121 ? 14.346 7.537 -14.968 1.00 80.06 121 PHE A CA 1
ATOM 977 C C . PHE A 1 121 ? 14.954 8.146 -13.693 1.00 80.06 121 PHE A C 1
ATOM 979 O O . PHE A 1 121 ? 16.051 8.700 -13.710 1.00 80.06 121 PHE A O 1
ATOM 986 N N . PHE A 1 122 ? 14.287 7.933 -12.556 1.00 87.50 122 PHE A N 1
ATOM 987 C CA . PHE A 1 122 ? 14.713 8.351 -11.215 1.00 87.50 122 PHE A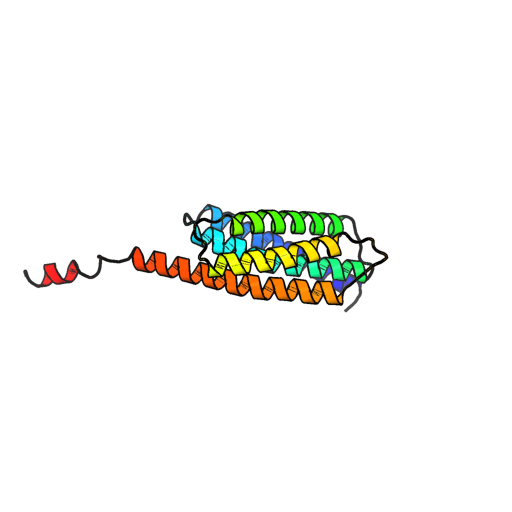 CA 1
ATOM 988 C C . PHE A 1 122 ? 14.794 7.140 -10.264 1.00 87.50 122 PHE A C 1
ATOM 990 O O . PHE A 1 122 ? 14.021 7.044 -9.308 1.00 87.50 122 PHE A O 1
ATOM 997 N N . PRO A 1 123 ? 15.708 6.181 -10.508 1.00 88.62 123 PRO A N 1
ATOM 998 C CA . PRO A 1 123 ? 15.740 4.912 -9.781 1.00 88.62 123 PRO A CA 1
ATOM 999 C C . PRO A 1 123 ? 15.980 5.072 -8.277 1.00 88.62 123 PRO A C 1
ATOM 1001 O O . PRO A 1 123 ? 15.317 4.402 -7.490 1.00 88.62 123 PRO A O 1
ATOM 1004 N N . GLN A 1 124 ? 16.864 5.990 -7.875 1.00 88.69 124 GLN A N 1
ATOM 1005 C CA . GLN A 1 124 ? 17.126 6.258 -6.459 1.00 88.69 124 GLN A CA 1
ATOM 1006 C C . GLN A 1 124 ? 15.866 6.759 -5.747 1.00 88.69 124 GLN A C 1
ATOM 1008 O O . GLN A 1 124 ? 15.498 6.236 -4.703 1.00 88.69 124 GLN A O 1
ATOM 1013 N N . LEU A 1 125 ? 15.155 7.709 -6.359 1.00 87.19 125 LEU A N 1
ATOM 1014 C CA . LEU A 1 125 ? 13.924 8.255 -5.796 1.00 87.19 125 LEU A CA 1
ATOM 1015 C C . LEU A 1 125 ? 12.841 7.180 -5.655 1.00 87.19 125 LEU A C 1
ATOM 1017 O O . LEU A 1 125 ? 12.169 7.116 -4.631 1.00 87.19 125 LEU A O 1
ATOM 1021 N N . VAL A 1 126 ? 12.672 6.330 -6.672 1.00 90.12 126 VAL A N 1
ATOM 1022 C CA . VAL A 1 126 ? 11.722 5.212 -6.603 1.00 90.12 126 VAL A CA 1
ATOM 1023 C C . VAL A 1 126 ? 12.073 4.259 -5.462 1.00 90.12 126 VAL A C 1
ATOM 1025 O O . VAL A 1 126 ? 11.176 3.871 -4.715 1.00 90.12 126 VAL A O 1
ATOM 1028 N N . ALA A 1 127 ? 13.353 3.920 -5.293 1.00 90.25 127 ALA A N 1
ATOM 1029 C CA . ALA A 1 127 ? 13.798 3.082 -4.186 1.00 90.25 127 ALA A CA 1
ATOM 1030 C C . ALA A 1 127 ? 13.478 3.736 -2.831 1.00 90.25 127 ALA A C 1
ATOM 1032 O O . ALA A 1 127 ? 12.776 3.131 -2.020 1.00 90.25 127 ALA A O 1
ATOM 1033 N N . ASP A 1 128 ? 13.884 4.992 -2.634 1.00 92.25 128 ASP A N 1
ATOM 1034 C CA . ASP A 1 128 ? 13.702 5.724 -1.377 1.00 92.25 128 ASP A CA 1
ATOM 1035 C C . ASP A 1 128 ? 12.218 5.863 -0.994 1.00 92.25 128 ASP A C 1
ATOM 1037 O O . ASP A 1 128 ? 11.830 5.606 0.147 1.00 92.25 128 ASP A O 1
ATOM 1041 N N . VAL A 1 129 ? 11.353 6.221 -1.951 1.00 92.56 129 VAL A N 1
ATOM 1042 C CA . VAL A 1 129 ? 9.913 6.380 -1.689 1.00 92.56 129 VAL A CA 1
ATOM 1043 C C . VAL A 1 129 ? 9.239 5.029 -1.444 1.00 92.56 129 VAL A C 1
ATOM 1045 O O . VAL A 1 129 ? 8.389 4.917 -0.560 1.00 92.56 129 VAL A O 1
ATOM 1048 N N . SER A 1 130 ? 9.626 3.980 -2.177 1.00 93.44 130 SER A N 1
ATOM 1049 C CA . SER A 1 130 ? 9.087 2.635 -1.944 1.00 93.44 130 SER A CA 1
ATOM 1050 C C . SER A 1 130 ? 9.439 2.092 -0.554 1.00 93.44 130 SER A C 1
ATOM 1052 O O . SER A 1 130 ? 8.608 1.419 0.064 1.00 93.44 130 SER A O 1
ATOM 1054 N N . GLU A 1 131 ? 10.623 2.440 -0.040 1.00 94.06 131 GLU A N 1
ATOM 1055 C CA . GLU A 1 131 ? 11.078 2.102 1.308 1.00 94.06 131 GLU A CA 1
ATOM 1056 C C . GLU A 1 131 ? 10.337 2.919 2.376 1.00 94.06 131 GLU A C 1
ATOM 1058 O O . GLU A 1 131 ? 9.835 2.352 3.345 1.00 94.06 131 GLU A O 1
ATOM 1063 N N . SER A 1 132 ? 10.162 4.230 2.164 1.00 95.44 132 SER A N 1
ATOM 1064 C CA . SER A 1 132 ? 9.339 5.084 3.043 1.00 95.44 132 SER A CA 1
ATOM 1065 C C . SER A 1 132 ? 7.923 4.519 3.215 1.00 95.44 132 SER A C 1
ATOM 1067 O O . SER A 1 132 ? 7.419 4.376 4.338 1.00 95.44 132 SER A O 1
ATOM 1069 N N . ILE A 1 133 ? 7.295 4.121 2.102 1.00 96.38 133 ILE A N 1
ATOM 1070 C CA . ILE A 1 133 ? 5.973 3.487 2.101 1.00 96.38 133 ILE A CA 1
ATOM 1071 C C . ILE A 1 133 ? 6.018 2.137 2.826 1.00 96.38 133 ILE A C 1
ATOM 1073 O O . ILE A 1 133 ? 5.126 1.859 3.625 1.00 96.38 133 ILE A O 1
ATOM 1077 N N . LEU A 1 134 ? 7.033 1.300 2.579 1.00 96.06 134 LEU A N 1
ATOM 1078 C CA . LEU A 1 134 ? 7.183 -0.001 3.239 1.00 96.06 134 LEU A CA 1
ATOM 1079 C C . LEU A 1 134 ? 7.215 0.147 4.765 1.00 96.06 134 LEU A C 1
ATOM 1081 O O . LEU A 1 134 ? 6.418 -0.493 5.453 1.00 96.06 134 LEU A O 1
ATOM 1085 N N . VAL A 1 135 ? 8.090 1.013 5.278 1.00 96.50 135 VAL A N 1
ATOM 1086 C CA . VAL A 1 135 ? 8.262 1.254 6.718 1.00 96.50 135 VAL A CA 1
ATOM 1087 C C . VAL A 1 135 ? 6.982 1.817 7.333 1.00 96.50 135 VAL A C 1
ATOM 1089 O O . VAL A 1 135 ? 6.522 1.334 8.369 1.00 96.50 135 VAL A O 1
ATOM 1092 N N . SER A 1 136 ? 6.361 2.797 6.675 1.00 97.00 136 SER A N 1
ATOM 1093 C CA . SER A 1 136 ? 5.117 3.408 7.157 1.00 97.00 136 SER A CA 1
ATOM 1094 C C . SER A 1 136 ? 3.973 2.395 7.218 1.00 97.00 136 SER A C 1
ATOM 1096 O O . SER A 1 136 ? 3.242 2.330 8.205 1.00 97.00 136 SER A O 1
ATOM 1098 N N . MET A 1 137 ? 3.828 1.566 6.182 1.00 97.56 137 MET A N 1
ATOM 1099 C CA . MET A 1 137 ? 2.780 0.548 6.122 1.00 97.56 137 MET A CA 1
ATOM 1100 C C . MET A 1 137 ? 3.030 -0.620 7.083 1.00 97.56 137 MET A C 1
ATOM 1102 O O . MET A 1 137 ? 2.064 -1.225 7.554 1.00 97.56 137 MET A O 1
ATOM 1106 N N . ASP A 1 138 ? 4.287 -0.932 7.408 1.00 96.62 138 ASP A N 1
ATOM 1107 C CA . ASP A 1 138 ? 4.639 -1.886 8.468 1.00 96.62 138 ASP A CA 1
ATOM 1108 C C . ASP A 1 138 ? 4.170 -1.399 9.840 1.00 96.62 138 ASP A C 1
ATOM 1110 O O . ASP A 1 138 ? 3.475 -2.130 10.547 1.00 96.62 138 ASP A O 1
ATOM 1114 N N . ASP A 1 139 ? 4.456 -0.139 10.178 1.00 97.69 139 ASP A N 1
ATOM 1115 C CA . ASP A 1 139 ? 4.000 0.457 11.435 1.00 97.69 139 ASP A CA 1
ATOM 1116 C C . ASP A 1 139 ? 2.466 0.549 11.502 1.00 97.69 139 ASP A C 1
ATOM 1118 O O . ASP A 1 139 ? 1.866 0.150 12.499 1.00 97.69 139 ASP A O 1
ATOM 1122 N N . ILE A 1 140 ? 1.801 0.979 10.423 1.00 97.88 140 ILE A N 1
ATOM 1123 C CA . ILE A 1 140 ? 0.329 1.008 10.352 1.00 97.88 140 ILE A CA 1
ATOM 1124 C C . ILE A 1 140 ? -0.265 -0.393 10.561 1.00 97.88 140 ILE A C 1
ATOM 1126 O O . ILE A 1 140 ? -1.247 -0.539 11.290 1.00 97.88 140 ILE A O 1
ATOM 1130 N N . THR A 1 141 ? 0.329 -1.429 9.957 1.00 95.94 141 THR A N 1
ATOM 1131 C CA . THR A 1 141 ? -0.138 -2.816 10.118 1.00 95.94 141 THR A CA 1
ATOM 1132 C C . THR A 1 141 ? -0.064 -3.252 11.578 1.00 95.94 141 THR A C 1
ATOM 1134 O O . THR A 1 141 ? -1.067 -3.723 12.111 1.00 95.94 141 THR A O 1
ATOM 1137 N N . LYS A 1 142 ? 1.062 -2.994 12.255 1.00 95.75 142 LYS A N 1
ATOM 1138 C CA . LYS A 1 142 ? 1.217 -3.286 13.690 1.00 95.75 142 LYS A CA 1
ATOM 1139 C C . LYS A 1 142 ? 0.174 -2.563 14.540 1.00 95.75 142 LYS A C 1
ATOM 1141 O O . LYS A 1 142 ? -0.407 -3.156 15.442 1.00 95.75 142 LYS A O 1
ATOM 1146 N N . LYS A 1 143 ? -0.138 -1.299 14.231 1.00 96.25 143 LYS A N 1
ATOM 1147 C CA . LYS A 1 143 ? -1.190 -0.562 14.956 1.00 96.25 143 LYS A CA 1
ATOM 1148 C C . LYS A 1 143 ? -2.570 -1.189 14.773 1.00 96.25 143 LYS A C 1
ATOM 1150 O O . LYS A 1 143 ? -3.338 -1.234 15.731 1.00 96.25 143 LYS A O 1
ATOM 1155 N N . TYR A 1 144 ? -2.899 -1.681 13.579 1.00 95.50 144 TYR A N 1
ATOM 1156 C CA . TYR A 1 144 ? -4.150 -2.414 13.376 1.00 95.50 144 TYR A CA 1
ATOM 1157 C C . TYR A 1 144 ? -4.168 -3.758 14.111 1.00 95.50 144 TYR A C 1
ATOM 1159 O O . TYR A 1 144 ? -5.205 -4.099 14.678 1.00 95.50 144 TYR A O 1
ATOM 1167 N N . GLU A 1 145 ? -3.048 -4.485 14.150 1.00 92.56 145 GLU A N 1
ATOM 1168 C CA . GLU A 1 145 ? -2.906 -5.726 14.926 1.00 92.56 145 GLU A CA 1
ATOM 1169 C C . GLU A 1 145 ? -3.150 -5.461 16.421 1.00 92.56 145 GLU A C 1
ATOM 1171 O O . GLU A 1 145 ? -3.998 -6.103 17.037 1.00 92.56 145 GLU A O 1
ATOM 1176 N N . GLU A 1 146 ? -2.529 -4.422 16.987 1.00 93.50 146 GLU A N 1
ATOM 1177 C CA . GLU A 1 146 ? -2.751 -4.023 18.382 1.00 93.50 146 GLU A CA 1
ATOM 1178 C C . GLU A 1 146 ? -4.210 -3.637 18.678 1.00 93.50 146 GLU A C 1
ATOM 1180 O O . GLU A 1 146 ? -4.717 -3.882 19.778 1.00 93.50 146 GLU A O 1
ATOM 1185 N N . LEU A 1 147 ? -4.893 -2.980 17.734 1.00 91.44 147 LEU A N 1
ATOM 1186 C CA . LEU A 1 147 ? -6.313 -2.653 17.878 1.00 91.44 147 LEU A CA 1
ATOM 1187 C C . LEU A 1 147 ? -7.182 -3.915 17.831 1.00 91.44 147 LEU A C 1
ATOM 1189 O O . LEU A 1 147 ? -8.103 -4.039 18.644 1.00 91.44 147 LEU A O 1
ATOM 1193 N N . ALA A 1 148 ? -6.865 -4.856 16.939 1.00 88.62 148 ALA A N 1
ATOM 1194 C CA . ALA A 1 148 ? -7.541 -6.146 16.843 1.00 88.62 148 ALA A CA 1
ATOM 1195 C C . ALA A 1 148 ? -7.423 -6.932 18.160 1.00 88.62 148 ALA A C 1
ATOM 1197 O O . ALA A 1 148 ? -8.433 -7.382 18.708 1.00 88.62 148 ALA A O 1
ATOM 1198 N N . ASP A 1 149 ? -6.213 -7.011 18.717 1.00 87.50 149 ASP A N 1
ATOM 1199 C CA . ASP A 1 149 ? -5.934 -7.707 19.975 1.00 87.50 149 ASP A CA 1
ATOM 1200 C C . ASP A 1 149 ? -6.677 -7.074 21.156 1.00 87.50 149 ASP A C 1
ATOM 1202 O O . ASP A 1 149 ? -7.301 -7.771 21.961 1.00 87.50 149 ASP A O 1
ATOM 1206 N N . LYS A 1 150 ? -6.693 -5.735 21.245 1.00 85.94 150 LYS A N 1
ATOM 1207 C CA . LYS A 1 150 ? -7.443 -5.013 22.288 1.00 85.94 150 LYS A CA 1
ATOM 1208 C C . LYS A 1 150 ? -8.941 -5.315 22.226 1.00 85.94 150 LYS A C 1
ATOM 1210 O O . LYS A 1 150 ? -9.574 -5.427 23.277 1.00 85.94 150 LYS A O 1
ATOM 1215 N N . ILE A 1 151 ? -9.519 -5.441 21.031 1.00 80.81 151 ILE A N 1
ATOM 1216 C CA . ILE A 1 151 ? -10.938 -5.783 20.848 1.00 80.81 151 ILE A CA 1
ATOM 1217 C C . ILE A 1 151 ? -11.200 -7.230 21.268 1.00 80.81 151 ILE A C 1
ATOM 1219 O O . ILE A 1 151 ? -12.142 -7.469 22.024 1.00 80.81 151 ILE A O 1
ATOM 1223 N N . LEU A 1 152 ? -10.353 -8.176 20.852 1.00 76.44 152 LEU A N 1
ATOM 1224 C CA . LEU A 1 152 ? -10.457 -9.582 21.253 1.00 76.44 152 LEU A CA 1
ATOM 1225 C C . LEU A 1 152 ? -10.394 -9.722 22.781 1.00 76.44 152 LEU A C 1
ATOM 1227 O O . LEU A 1 152 ? -11.267 -10.347 23.382 1.00 76.44 152 LEU A O 1
ATOM 1231 N N . ILE A 1 153 ? -9.442 -9.052 23.439 1.00 74.00 153 ILE A N 1
ATOM 1232 C CA . ILE A 1 153 ? -9.331 -9.041 24.906 1.00 74.00 153 ILE A CA 1
ATOM 1233 C C . ILE A 1 153 ? -10.589 -8.437 25.556 1.00 74.00 153 ILE A C 1
ATOM 1235 O O . ILE A 1 153 ? -11.120 -9.002 26.513 1.00 74.00 153 ILE A O 1
ATOM 1239 N N . ARG A 1 154 ? -11.123 -7.327 25.023 1.00 66.81 154 ARG A N 1
ATOM 1240 C CA . ARG A 1 154 ? -12.341 -6.663 25.536 1.00 66.81 154 ARG A CA 1
ATOM 1241 C C . ARG A 1 154 ? -13.629 -7.458 25.321 1.00 66.81 154 ARG A C 1
ATOM 1243 O O . ARG A 1 154 ? -14.573 -7.256 26.077 1.00 66.81 154 ARG A O 1
ATOM 1250 N N . GLN A 1 155 ? -13.681 -8.350 24.334 1.00 59.94 155 GLN A N 1
ATOM 1251 C CA . GLN A 1 155 ? -14.783 -9.304 24.145 1.00 59.94 155 GLN A CA 1
ATOM 1252 C C . GLN A 1 155 ? -14.652 -10.542 25.053 1.00 59.94 155 GLN A C 1
ATOM 1254 O O . GLN A 1 155 ? -15.588 -11.332 25.162 1.00 59.94 155 GLN A O 1
ATOM 1259 N N . THR A 1 156 ? -13.523 -10.683 25.761 1.00 50.69 156 THR A N 1
ATOM 1260 C CA . THR A 1 156 ? -13.229 -11.799 26.672 1.00 50.69 156 THR A CA 1
ATOM 1261 C C . THR A 1 156 ? -13.414 -11.514 28.189 1.00 50.69 156 THR A C 1
ATOM 1263 O O . THR A 1 156 ? -12.632 -12.042 28.979 1.00 50.69 156 THR A O 1
ATOM 1266 N N . PRO A 1 157 ? -14.421 -10.770 28.707 1.00 49.75 157 PRO A N 1
ATOM 1267 C CA . PRO A 1 157 ? -14.699 -10.778 30.145 1.00 49.75 157 PRO A CA 1
ATOM 1268 C C . PRO A 1 157 ? -16.003 -11.533 30.461 1.00 49.75 157 PRO A C 1
ATOM 1270 O O . PRO A 1 157 ? -17.079 -11.000 30.224 1.00 49.75 157 PRO A O 1
ATOM 1273 N N . ALA A 1 158 ? -15.894 -12.768 30.999 1.00 46.62 158 ALA A N 1
ATOM 1274 C CA . ALA A 1 158 ? -16.800 -13.370 32.018 1.00 46.62 158 ALA A CA 1
ATOM 1275 C C . ALA A 1 158 ? -16.741 -14.914 32.179 1.00 46.62 158 ALA A C 1
ATOM 1277 O O . ALA A 1 158 ? -17.441 -15.437 33.040 1.00 46.62 158 ALA A O 1
ATOM 1278 N N . LYS A 1 159 ? -15.923 -15.698 31.453 1.00 44.06 159 LYS A N 1
ATOM 1279 C CA . LYS A 1 159 ? -15.869 -17.169 31.702 1.00 44.06 159 LYS A CA 1
ATOM 1280 C C . LYS A 1 159 ? -14.975 -17.610 32.874 1.00 44.06 159 LYS A C 1
ATOM 1282 O O . LYS A 1 159 ? -15.004 -18.780 33.242 1.00 44.06 159 LYS A O 1
ATOM 1287 N N . ALA A 1 160 ? -14.221 -16.697 33.490 1.00 45.72 160 ALA A N 1
ATOM 1288 C CA . ALA A 1 160 ? -13.357 -17.021 34.631 1.00 45.72 160 ALA A CA 1
ATOM 1289 C C . ALA A 1 160 ? -14.026 -16.832 36.010 1.00 45.72 160 ALA A C 1
ATOM 1291 O O . ALA A 1 160 ? -13.595 -17.469 36.966 1.00 45.72 160 ALA A O 1
ATOM 1292 N N . ASN A 1 161 ? -15.102 -16.037 36.124 1.00 40.31 161 ASN A N 1
ATOM 1293 C CA . ASN A 1 161 ? -15.745 -15.757 37.420 1.00 40.31 161 ASN A CA 1
ATOM 1294 C C . ASN A 1 161 ? -16.986 -16.613 37.738 1.00 40.31 161 ASN A C 1
ATOM 1296 O O . ASN A 1 161 ? -17.413 -16.614 38.887 1.00 40.31 161 ASN A O 1
ATOM 1300 N N . SER A 1 162 ? -17.537 -17.394 36.795 1.00 43.25 162 SER A N 1
ATOM 1301 C CA . SER A 1 162 ? -18.673 -18.290 37.098 1.00 43.25 162 SER A CA 1
ATOM 1302 C C . SER A 1 162 ? -18.256 -19.617 37.749 1.00 43.25 162 SER A C 1
ATOM 1304 O O . SER A 1 162 ? -19.039 -20.217 38.477 1.00 43.25 162 SER A O 1
ATOM 1306 N N . LYS A 1 163 ? -17.000 -20.057 37.575 1.00 46.62 163 LYS A N 1
ATOM 1307 C CA . LYS A 1 163 ? -16.487 -21.282 38.224 1.00 46.62 163 LYS A CA 1
ATOM 1308 C C . LYS A 1 163 ? -16.049 -21.083 39.680 1.00 46.62 163 LYS A C 1
ATOM 1310 O O . LYS A 1 163 ? -15.859 -22.067 40.392 1.00 46.62 163 LYS A O 1
ATOM 1315 N N . ALA A 1 164 ? -15.894 -19.839 40.140 1.00 46.84 164 ALA A N 1
ATOM 1316 C CA . ALA A 1 164 ? -15.547 -19.537 41.532 1.00 46.84 164 ALA A CA 1
ATOM 1317 C C . ALA A 1 164 ? -16.781 -19.443 42.451 1.00 46.84 164 ALA A C 1
ATOM 1319 O O . ALA A 1 164 ? -16.659 -19.671 43.653 1.00 46.84 164 ALA A O 1
ATOM 1320 N N . SER A 1 165 ? -17.970 -19.168 41.900 1.00 43.16 165 SER A N 1
ATOM 1321 C CA . SER A 1 165 ? -19.235 -19.155 42.648 1.00 43.16 165 SER A CA 1
ATOM 1322 C C . SER A 1 165 ? -19.876 -20.540 42.802 1.00 43.16 165 SER A C 1
ATOM 1324 O O . SER A 1 165 ? -20.618 -20.748 43.754 1.00 43.16 165 SER A O 1
ATOM 1326 N N . GLU A 1 166 ? -19.561 -21.510 41.935 1.00 47.53 166 GLU A N 1
ATOM 1327 C CA . GLU A 1 166 ? -20.073 -22.891 42.054 1.00 47.53 166 GLU A CA 1
ATOM 1328 C C . GLU A 1 166 ? -19.270 -23.758 43.041 1.00 47.53 166 GLU A C 1
ATOM 1330 O O . GLU A 1 166 ? -19.814 -24.696 43.612 1.00 47.53 166 GLU A O 1
ATOM 1335 N N . LYS A 1 167 ? -18.004 -23.416 43.325 1.00 51.22 167 LYS A N 1
ATOM 1336 C CA . LYS A 1 167 ? -17.167 -24.132 44.311 1.00 51.22 167 LYS A CA 1
ATOM 1337 C C . LYS A 1 167 ? -17.306 -23.646 45.760 1.00 51.22 167 LYS A C 1
ATOM 1339 O O . LYS A 1 167 ? -16.627 -24.173 46.631 1.00 51.22 167 LYS A O 1
ATOM 1344 N N . LYS A 1 168 ? -18.147 -22.641 46.025 1.00 52.75 168 LYS A N 1
ATOM 1345 C CA . LYS A 1 168 ? -18.472 -22.192 47.394 1.00 52.75 168 LYS A CA 1
ATOM 1346 C C . LYS A 1 168 ? -19.831 -22.687 47.904 1.00 52.75 168 LYS A C 1
ATOM 1348 O O . LYS A 1 168 ? -20.152 -22.418 49.054 1.00 52.75 168 LYS A O 1
ATOM 1353 N N . ASN A 1 169 ? -20.585 -23.417 47.077 1.00 47.72 169 ASN A N 1
ATOM 1354 C CA . ASN A 1 169 ? -21.889 -23.999 47.420 1.00 47.72 169 ASN A CA 1
ATOM 1355 C C . ASN A 1 169 ? -21.904 -25.543 47.344 1.00 47.72 169 ASN A C 1
ATOM 1357 O O . ASN A 1 169 ? -22.975 -26.134 47.213 1.00 47.72 169 ASN A O 1
ATOM 1361 N N . GLN A 1 170 ? -20.738 -26.192 47.425 1.00 45.53 170 GLN A N 1
ATOM 1362 C CA . GLN A 1 170 ? -20.608 -27.637 47.652 1.00 45.53 170 GLN A CA 1
ATOM 1363 C C . GLN A 1 170 ? -19.671 -27.900 48.822 1.00 45.53 170 GLN A C 1
ATOM 1365 O O . GLN A 1 170 ? -18.642 -27.190 48.902 1.00 45.53 170 GLN A O 1
#

pLDDT: mean 82.89, std 15.06, range [40.31, 98.5]

Foldseek 3Di:
DDPVVVVVVLVVVVVVVVVVLVVLVVVVVVDPDPLSVLLSLLVVLLVLLVLLLVLLVCVLVVNDDPVSVVSNVVSLVSNVVSLVVNLPDPLDDPVLNVLSVVLVVLSVVLVVQSPDDSVDHDSVSSVVSSVSSNVSSVVSSVVSVVSVVVVVVVVPPDPVPVVVVVVVVD

Radius of gyration: 21.12 Å; chains: 1; bounding box: 46×40×70 Å